Protein AF-A0A315US07-F1 (afdb_monomer_lite)

pLDDT: mean 72.71, std 19.82, range [32.56, 92.25]

Radius of gyration: 13.96 Å; chains: 1; bounding box: 46×24×30 Å

Sequence (91 aa):
MVTSRKWFAHTKAVDETSLCALSVNHGTSYLAYPGSATIGEITVYDANNLVRIGVGVSTVTLIQAHDSPLAALTFNASGTKLASASEKARA

Foldseek 3Di:
DDDDDDDPPPCPPPDLAPAWEFAPDPVQTKIWHQPDQFFRKIWIFRPNPPPPPDDDGPTPDIDRDGRGHWDHWYADNNNPDIDTDHPDDDD

Structure (mmCIF, N/CA/C/O backbone):
data_AF-A0A315US07-F1
#
_entry.id   AF-A0A315US07-F1
#
loop_
_atom_site.group_PDB
_atom_site.id
_atom_site.type_symbol
_atom_site.label_atom_id
_atom_site.label_alt_id
_atom_site.label_comp_id
_atom_site.label_asym_id
_atom_site.label_entity_id
_atom_site.label_seq_id
_atom_site.pdbx_PDB_ins_code
_atom_site.Cartn_x
_atom_site.Cartn_y
_atom_site.Cartn_z
_atom_site.occupancy
_atom_site.B_iso_or_equiv
_atom_site.auth_seq_id
_atom_site.auth_comp_id
_atom_site.auth_asym_id
_atom_site.auth_atom_id
_atom_site.pdbx_PDB_model_num
ATOM 1 N N . MET A 1 1 ? -24.427 -7.285 -11.663 1.00 33.28 1 MET A N 1
ATOM 2 C CA . MET A 1 1 ? -23.595 -8.454 -12.024 1.00 33.28 1 MET A CA 1
ATOM 3 C C . MET A 1 1 ? -22.133 -8.073 -11.814 1.00 33.28 1 MET A C 1
ATOM 5 O O . MET A 1 1 ? -21.527 -7.494 -12.702 1.00 33.28 1 MET A O 1
ATOM 9 N N . VAL A 1 2 ? -21.595 -8.268 -10.607 1.00 33.31 2 VAL A N 1
ATOM 10 C CA . VAL A 1 2 ? -20.191 -7.936 -10.303 1.00 33.31 2 VAL A CA 1
ATOM 11 C C . VAL A 1 2 ? -19.370 -9.195 -10.538 1.00 33.31 2 VAL A C 1
ATOM 13 O O . VAL A 1 2 ? -19.563 -10.197 -9.857 1.00 33.31 2 VAL A O 1
ATOM 16 N N . THR A 1 3 ? -18.502 -9.173 -11.548 1.00 37.44 3 THR A N 1
ATOM 17 C CA . THR A 1 3 ? -17.628 -10.311 -11.850 1.00 37.44 3 THR A CA 1
ATOM 18 C C . THR A 1 3 ? -16.526 -10.338 -10.797 1.00 37.44 3 THR A C 1
ATOM 20 O O . THR A 1 3 ? -15.645 -9.475 -10.793 1.00 37.44 3 THR A O 1
ATOM 23 N N . SER A 1 4 ? -16.573 -11.310 -9.894 1.00 38.47 4 SER A N 1
ATOM 24 C CA . SER A 1 4 ? -15.490 -11.597 -8.963 1.00 38.47 4 SER A CA 1
ATOM 25 C C . SER A 1 4 ? -14.240 -11.994 -9.753 1.00 38.47 4 SER A C 1
ATOM 27 O O . SER A 1 4 ? -14.188 -13.074 -10.334 1.00 38.47 4 SER A O 1
ATOM 29 N N . ARG A 1 5 ? -13.214 -11.139 -9.774 1.00 37.62 5 ARG A N 1
ATOM 30 C CA . ARG A 1 5 ? -11.851 -11.566 -10.118 1.00 37.62 5 ARG A CA 1
ATOM 31 C C . ARG A 1 5 ? -11.053 -11.613 -8.830 1.00 37.62 5 ARG A C 1
ATOM 33 O O . ARG A 1 5 ? -10.669 -10.587 -8.279 1.00 37.62 5 ARG A O 1
ATOM 40 N N . LYS A 1 6 ? -10.891 -12.835 -8.331 1.00 34.44 6 LYS A N 1
ATOM 41 C CA . LYS A 1 6 ? -10.058 -13.185 -7.186 1.00 34.44 6 LYS A CA 1
ATOM 42 C C . LYS A 1 6 ? -8.601 -12.965 -7.597 1.00 34.44 6 LYS A C 1
ATOM 44 O O . LYS A 1 6 ? -8.001 -13.830 -8.226 1.00 34.44 6 LYS A O 1
ATOM 49 N N . TRP A 1 7 ? -8.059 -11.787 -7.312 1.00 32.56 7 TRP A N 1
ATOM 50 C CA . TRP A 1 7 ? -6.625 -11.552 -7.428 1.00 32.56 7 TRP A CA 1
ATOM 51 C C . TRP A 1 7 ? -5.967 -12.090 -6.161 1.00 32.56 7 TRP A C 1
ATOM 53 O O . TRP A 1 7 ? -6.282 -11.651 -5.057 1.00 32.56 7 TRP A O 1
ATOM 63 N N . PHE A 1 8 ? -5.089 -13.080 -6.316 1.00 34.12 8 PHE A N 1
ATOM 64 C CA . PHE A 1 8 ? -4.213 -13.541 -5.247 1.00 34.12 8 PHE A CA 1
ATOM 65 C C . PHE A 1 8 ? -3.143 -12.470 -5.009 1.00 34.12 8 PHE A C 1
ATOM 67 O O . PHE A 1 8 ? -2.035 -12.567 -5.525 1.00 34.12 8 PHE A O 1
ATOM 74 N N . ALA A 1 9 ? -3.468 -11.429 -4.245 1.00 40.34 9 ALA A N 1
ATOM 75 C CA . ALA A 1 9 ? -2.428 -10.715 -3.525 1.00 40.34 9 ALA A CA 1
ATOM 76 C C . ALA A 1 9 ? -1.963 -11.673 -2.422 1.00 40.34 9 ALA A C 1
ATOM 78 O O . ALA A 1 9 ? -2.739 -12.024 -1.533 1.00 40.34 9 ALA A O 1
ATOM 79 N N . HIS A 1 10 ? -0.731 -12.176 -2.507 1.00 37.91 10 HIS A N 1
ATOM 80 C CA . HIS A 1 10 ? -0.112 -12.882 -1.388 1.00 37.91 10 HIS A CA 1
ATOM 81 C C . HIS A 1 10 ? 0.214 -11.848 -0.305 1.00 37.91 10 HIS A C 1
ATOM 83 O O . HIS A 1 10 ? 1.364 -11.486 -0.109 1.00 37.91 10 HIS A O 1
ATOM 89 N N . THR A 1 11 ? -0.798 -11.329 0.385 1.00 45.66 11 THR A N 1
ATOM 90 C CA . THR A 1 11 ? -0.607 -10.656 1.669 1.00 45.66 11 THR A CA 1
ATOM 91 C C . THR A 1 11 ? -0.947 -11.693 2.722 1.00 45.66 11 THR A C 1
ATOM 93 O O . THR A 1 11 ? -2.046 -11.724 3.278 1.00 45.66 11 THR A O 1
ATOM 96 N N . LYS A 1 12 ? -0.028 -12.638 2.937 1.00 38.75 12 LYS A N 1
ATOM 97 C CA . LYS A 1 12 ? -0.078 -13.419 4.168 1.00 38.75 12 LYS A CA 1
ATOM 98 C C . LYS A 1 12 ? 0.126 -12.382 5.269 1.00 38.75 12 LYS A C 1
ATOM 100 O O . LYS A 1 12 ? 1.188 -11.776 5.305 1.00 38.75 12 LYS A O 1
ATOM 105 N N . ALA A 1 13 ? -0.904 -12.111 6.067 1.00 42.81 13 ALA A N 1
ATOM 106 C CA . ALA A 1 13 ? -0.782 -11.240 7.227 1.00 42.81 13 ALA A CA 1
ATOM 107 C C . ALA A 1 13 ? 0.320 -11.826 8.120 1.00 42.81 13 ALA A C 1
ATOM 109 O O . ALA A 1 13 ? 0.122 -12.856 8.766 1.00 42.81 13 ALA A O 1
ATOM 110 N N . VAL A 1 14 ? 1.514 -11.248 8.053 1.00 41.50 14 VAL A N 1
ATOM 111 C CA . VAL A 1 14 ? 2.640 -11.598 8.911 1.00 41.50 14 VAL A CA 1
ATOM 112 C C . VAL A 1 14 ? 2.870 -10.368 9.768 1.00 41.50 14 VAL A C 1
ATOM 114 O O . VAL A 1 14 ? 3.663 -9.504 9.435 1.00 41.50 14 VAL A O 1
ATOM 117 N N . ASP A 1 15 ? 2.090 -10.287 10.840 1.00 40.03 15 ASP A N 1
ATOM 118 C CA . ASP A 1 15 ? 2.135 -9.217 11.835 1.00 40.03 15 ASP A CA 1
ATOM 119 C C . ASP A 1 15 ? 1.665 -7.827 11.338 1.00 40.03 15 ASP A C 1
ATOM 121 O O . ASP A 1 15 ? 1.646 -7.528 10.142 1.00 40.03 15 ASP A O 1
ATOM 125 N N . GLU A 1 16 ? 1.189 -7.014 12.284 1.00 47.22 16 GLU A N 1
ATOM 126 C CA . GLU A 1 16 ? 0.650 -5.654 12.117 1.00 47.22 16 GLU A CA 1
ATOM 127 C C . GLU A 1 16 ? 1.627 -4.677 11.416 1.00 47.22 16 GLU A C 1
ATOM 129 O O . GLU A 1 16 ? 1.260 -3.550 11.092 1.00 47.22 16 GLU A O 1
ATOM 134 N N . THR A 1 17 ? 2.859 -5.105 11.121 1.00 51.44 17 THR A N 1
ATOM 135 C CA . THR A 1 17 ? 3.939 -4.289 10.557 1.00 51.44 17 THR A CA 1
ATOM 136 C C . THR A 1 17 ? 4.444 -4.706 9.167 1.00 51.44 17 THR A C 1
ATOM 138 O O . THR A 1 17 ? 5.380 -4.087 8.676 1.00 51.44 17 THR A O 1
ATOM 141 N N . SER A 1 18 ? 3.851 -5.681 8.457 1.00 62.72 18 SER A N 1
ATOM 142 C CA . SER A 1 18 ? 4.364 -6.106 7.126 1.00 62.72 18 SER A CA 1
ATOM 143 C C . SER A 1 18 ? 3.504 -5.734 5.911 1.00 62.72 18 SER A C 1
ATOM 145 O O . SER A 1 18 ? 3.587 -6.367 4.854 1.00 62.72 18 SER A O 1
ATOM 147 N N . LEU A 1 19 ? 2.684 -4.686 6.004 1.00 72.81 19 LEU A N 1
ATOM 148 C CA . LEU A 1 19 ? 1.942 -4.191 4.843 1.00 72.81 19 LEU A CA 1
ATOM 149 C C . LEU A 1 19 ? 2.893 -3.516 3.849 1.00 72.81 19 LEU A C 1
ATOM 151 O O . LEU A 1 19 ? 3.280 -2.371 4.022 1.00 72.81 19 LEU A O 1
ATOM 155 N N . CYS A 1 20 ? 3.244 -4.201 2.766 1.00 80.94 20 CYS A N 1
ATOM 156 C CA . CYS A 1 20 ? 3.929 -3.592 1.633 1.00 80.94 20 CYS A CA 1
ATOM 157 C C . CYS A 1 20 ? 3.267 -4.008 0.319 1.00 80.94 20 CYS A C 1
ATOM 159 O O . CYS A 1 20 ? 2.739 -5.112 0.178 1.00 80.94 20 CYS A O 1
ATOM 161 N N . ALA A 1 21 ? 3.289 -3.109 -0.660 1.00 87.06 21 ALA A N 1
ATOM 162 C CA . ALA A 1 21 ? 2.835 -3.392 -2.011 1.00 87.06 21 ALA A CA 1
ATOM 163 C C . ALA A 1 21 ? 3.934 -3.011 -2.998 1.00 87.06 21 ALA A C 1
ATOM 165 O O . ALA A 1 21 ? 4.376 -1.866 -3.030 1.00 87.06 21 ALA A O 1
ATOM 166 N N . LEU A 1 22 ? 4.350 -3.969 -3.820 1.00 85.81 22 LEU A N 1
ATOM 167 C CA . LEU A 1 22 ? 5.286 -3.752 -4.916 1.00 85.81 22 LEU A CA 1
ATOM 168 C C . LEU A 1 22 ? 4.529 -3.886 -6.239 1.00 85.81 22 LEU A C 1
ATOM 170 O O . LEU A 1 22 ? 3.813 -4.867 -6.452 1.00 85.81 22 LEU A O 1
ATOM 174 N N . SER A 1 23 ? 4.677 -2.909 -7.130 1.00 84.38 23 SER A N 1
ATOM 175 C CA . SER A 1 23 ? 4.205 -3.044 -8.509 1.00 84.38 23 SER A CA 1
ATOM 176 C C . SER A 1 23 ? 4.997 -4.140 -9.225 1.00 84.38 23 SER A C 1
ATOM 178 O O . SER A 1 23 ? 6.224 -4.147 -9.206 1.00 84.38 23 SER A O 1
ATOM 180 N N . VAL A 1 24 ? 4.296 -5.053 -9.896 1.00 80.38 24 VAL A N 1
ATOM 181 C CA . VAL A 1 24 ? 4.918 -6.144 -10.668 1.00 80.38 24 VAL A CA 1
ATOM 182 C C . VAL A 1 24 ? 5.420 -5.697 -12.045 1.00 80.38 24 VAL A C 1
ATOM 184 O O . VAL A 1 24 ? 6.034 -6.481 -12.764 1.00 80.38 24 VAL A O 1
ATOM 187 N N . ASN A 1 25 ? 5.144 -4.453 -12.443 1.00 81.75 25 ASN A N 1
ATOM 188 C CA . ASN A 1 25 ? 5.571 -3.918 -13.728 1.00 81.75 25 ASN A CA 1
ATOM 189 C C . ASN A 1 25 ? 6.955 -3.269 -13.613 1.00 81.75 25 ASN A C 1
ATOM 191 O O . ASN A 1 25 ? 7.112 -2.241 -12.962 1.00 81.75 25 ASN A O 1
ATOM 195 N N . HIS A 1 26 ? 7.943 -3.825 -14.314 1.00 74.94 26 HIS A N 1
ATOM 196 C CA . HIS A 1 26 ? 9.321 -3.326 -14.319 1.00 74.94 26 HIS A CA 1
ATOM 197 C C . HIS A 1 26 ? 9.460 -1.886 -14.847 1.00 74.94 26 HIS A C 1
ATOM 199 O O . HIS A 1 26 ? 10.321 -1.141 -14.384 1.00 74.94 26 HIS A O 1
ATOM 205 N N . GLY A 1 27 ? 8.607 -1.465 -15.789 1.00 79.50 27 GLY A N 1
ATOM 206 C CA . GLY A 1 27 ? 8.633 -0.096 -16.323 1.00 79.50 27 GLY A CA 1
ATOM 207 C C . GLY A 1 27 ? 8.056 0.948 -15.362 1.00 79.50 27 GLY A C 1
ATOM 208 O O . GLY A 1 27 ? 8.389 2.125 -15.454 1.00 79.50 27 GLY A O 1
ATOM 209 N N . THR A 1 28 ? 7.213 0.515 -14.426 1.00 78.44 28 THR A N 1
ATOM 210 C CA . THR A 1 28 ? 6.522 1.341 -13.424 1.00 78.44 28 THR A CA 1
ATOM 211 C C . THR A 1 28 ? 6.610 0.642 -12.071 1.00 78.44 28 THR A C 1
ATOM 213 O O . THR A 1 28 ? 5.611 0.210 -11.484 1.00 78.44 28 THR A O 1
ATOM 216 N N . SER A 1 29 ? 7.849 0.471 -11.611 1.00 83.00 29 SER A N 1
ATOM 217 C CA . SER A 1 29 ? 8.154 -0.226 -10.369 1.00 83.00 29 SER A CA 1
ATOM 218 C C . SER A 1 29 ? 8.067 0.762 -9.210 1.00 83.00 29 SER A C 1
ATOM 220 O O . SER A 1 29 ? 8.876 1.681 -9.095 1.00 83.00 29 SER A O 1
ATOM 222 N N . TYR A 1 30 ? 7.073 0.571 -8.348 1.00 87.38 30 TYR A N 1
ATOM 223 C CA . TYR A 1 30 ? 6.846 1.382 -7.157 1.00 87.38 30 TYR A CA 1
ATOM 224 C C . TYR A 1 30 ? 6.681 0.482 -5.942 1.00 87.38 30 TYR A C 1
ATOM 226 O O . TYR A 1 30 ? 6.039 -0.567 -6.029 1.00 87.38 30 TYR 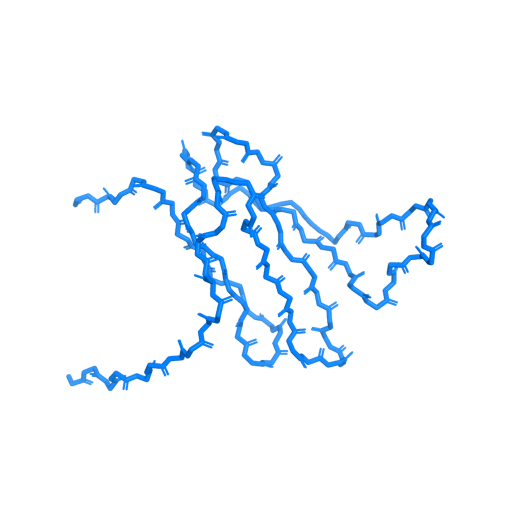A O 1
ATOM 234 N N . LEU A 1 31 ? 7.227 0.922 -4.813 1.00 87.44 31 LEU A N 1
ATOM 235 C CA . LEU A 1 31 ? 7.034 0.307 -3.505 1.00 87.44 31 LEU A CA 1
ATOM 236 C C . LEU A 1 31 ? 6.154 1.230 -2.667 1.00 87.44 31 LEU A C 1
ATOM 238 O O . LEU A 1 31 ? 6.486 2.398 -2.497 1.00 87.44 31 LEU A O 1
ATOM 242 N N . ALA A 1 32 ? 5.053 0.713 -2.136 1.00 89.12 32 ALA A N 1
ATOM 243 C CA . ALA A 1 32 ? 4.177 1.446 -1.237 1.00 89.12 32 ALA A CA 1
ATOM 244 C C . ALA A 1 32 ? 4.111 0.767 0.137 1.00 89.12 32 ALA A C 1
ATOM 246 O O . ALA A 1 32 ? 4.054 -0.463 0.223 1.00 89.12 32 ALA A O 1
ATOM 247 N N . TYR A 1 33 ? 4.132 1.574 1.196 1.00 88.19 33 TYR A N 1
ATOM 248 C CA . TYR A 1 33 ? 4.228 1.120 2.585 1.00 88.19 33 TYR A CA 1
ATOM 249 C C . TYR A 1 33 ? 3.500 2.094 3.535 1.00 88.19 33 TYR A C 1
ATOM 251 O O . TYR A 1 33 ? 3.461 3.287 3.224 1.00 88.19 33 TYR A O 1
ATOM 259 N N . PRO A 1 34 ? 2.926 1.644 4.669 1.00 89.44 34 PRO A N 1
ATOM 260 C CA . PRO A 1 34 ? 2.378 2.533 5.689 1.00 89.44 34 PRO A CA 1
ATOM 261 C C . PRO A 1 34 ? 3.410 3.554 6.183 1.00 89.44 34 PRO A C 1
ATOM 263 O O . PRO A 1 34 ? 4.467 3.190 6.691 1.00 89.44 34 PRO A O 1
ATOM 266 N N . GLY A 1 35 ? 3.104 4.842 6.049 1.00 85.62 35 GLY A N 1
ATOM 267 C CA . GLY A 1 35 ? 3.933 5.923 6.597 1.00 85.62 35 GLY A CA 1
ATOM 268 C C . GLY A 1 35 ? 3.694 6.165 8.092 1.00 85.62 35 GLY A C 1
ATOM 269 O O . GLY A 1 35 ? 4.563 6.680 8.791 1.00 85.62 35 GLY A O 1
ATOM 270 N N . SER A 1 36 ? 2.547 5.709 8.606 1.00 85.00 36 SER A N 1
ATOM 271 C CA . SER A 1 36 ? 2.143 5.861 10.002 1.00 85.00 36 SER A CA 1
ATOM 272 C C . SER A 1 36 ? 1.456 4.606 10.539 1.00 85.00 36 SER A C 1
ATOM 274 O O . SER A 1 36 ? 0.770 3.893 9.809 1.00 85.00 36 SER A O 1
ATOM 276 N N . ALA A 1 37 ? 1.622 4.366 11.842 1.00 84.69 37 ALA A N 1
ATOM 277 C CA . ALA A 1 37 ? 0.942 3.302 12.580 1.00 84.69 37 ALA A CA 1
ATOM 278 C C . ALA A 1 37 ? -0.424 3.733 13.147 1.00 84.69 37 ALA A C 1
ATOM 280 O O . ALA A 1 37 ? -1.161 2.900 13.660 1.00 84.69 37 ALA A O 1
ATOM 281 N N . THR A 1 38 ? -0.761 5.027 13.109 1.00 85.62 38 THR A N 1
ATOM 282 C CA . THR A 1 38 ? -1.982 5.570 13.739 1.00 85.62 38 THR A CA 1
ATOM 283 C C . THR A 1 38 ? -2.996 6.108 12.736 1.00 85.62 38 THR A C 1
ATOM 285 O O . THR A 1 38 ? -4.191 6.151 13.029 1.00 85.62 38 THR A O 1
ATOM 288 N N . ILE A 1 39 ? -2.535 6.486 11.546 1.00 86.81 39 ILE A N 1
ATOM 289 C CA . ILE A 1 39 ? -3.354 6.976 10.434 1.00 86.81 39 ILE A CA 1
ATOM 290 C C . ILE A 1 39 ? -2.983 6.216 9.161 1.00 86.81 39 ILE A C 1
ATOM 292 O O . ILE A 1 39 ? -1.885 5.676 9.049 1.00 86.81 39 ILE A O 1
ATOM 296 N N . GLY A 1 40 ? -3.886 6.18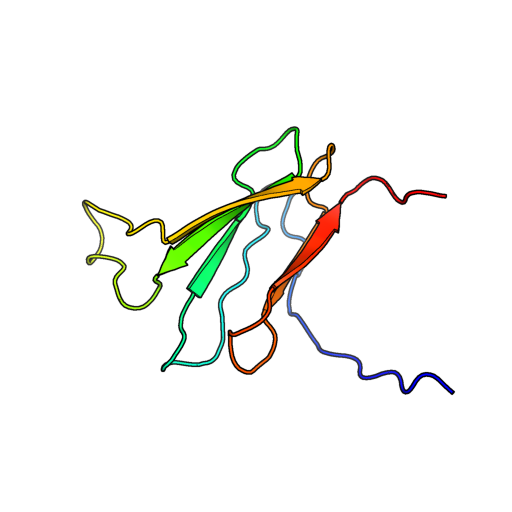2 8.186 1.00 87.50 40 GLY A N 1
ATOM 297 C CA . GLY A 1 40 ? -3.690 5.496 6.911 1.00 87.50 40 GLY A CA 1
ATOM 298 C C . GLY A 1 40 ? -2.858 6.330 5.950 1.00 87.50 40 GLY A C 1
ATOM 299 O O . GLY A 1 40 ? -3.306 6.631 4.843 1.00 87.50 40 GLY A O 1
ATOM 300 N N . GLU A 1 41 ? -1.670 6.730 6.392 1.00 91.00 41 GLU A N 1
ATOM 301 C CA . GLU A 1 41 ? -0.654 7.354 5.555 1.00 91.00 41 GLU A CA 1
ATOM 302 C C . GLU A 1 41 ? 0.065 6.278 4.741 1.00 91.00 41 GLU A C 1
ATOM 304 O O . GLU A 1 41 ? 0.404 5.213 5.257 1.00 91.00 41 GLU A O 1
ATOM 309 N N . ILE A 1 42 ? 0.321 6.557 3.467 1.00 90.50 42 ILE A N 1
ATOM 310 C CA . ILE A 1 42 ? 1.041 5.658 2.568 1.00 90.50 42 ILE A CA 1
ATOM 311 C C . ILE A 1 42 ? 2.217 6.408 1.956 1.00 90.50 42 ILE A C 1
ATOM 313 O O . ILE A 1 42 ? 2.027 7.404 1.257 1.00 90.50 42 ILE A O 1
ATOM 317 N N . THR A 1 43 ? 3.421 5.885 2.151 1.00 90.19 43 THR A N 1
ATOM 318 C CA . THR A 1 43 ? 4.624 6.351 1.465 1.00 90.19 43 THR A CA 1
ATOM 319 C C . THR A 1 43 ? 4.832 5.547 0.198 1.00 90.19 43 THR A C 1
ATOM 321 O O . THR A 1 43 ? 4.802 4.316 0.233 1.00 90.19 43 THR A O 1
ATOM 324 N N . VAL A 1 44 ? 5.052 6.235 -0.921 1.00 88.31 44 VAL A N 1
ATOM 325 C CA . VAL A 1 44 ? 5.354 5.614 -2.214 1.00 88.31 44 VAL A CA 1
ATOM 326 C C . VAL A 1 44 ? 6.781 5.957 -2.614 1.00 88.31 44 VAL A C 1
ATOM 328 O O . VAL A 1 44 ? 7.159 7.128 -2.664 1.00 88.31 44 VAL A O 1
ATOM 331 N N . TYR A 1 45 ? 7.555 4.933 -2.943 1.00 87.31 45 TYR A N 1
ATOM 332 C CA . TYR A 1 45 ? 8.937 5.024 -3.389 1.00 87.31 45 TYR A CA 1
ATOM 333 C C . TYR A 1 45 ? 9.074 4.548 -4.829 1.00 87.31 45 TYR A C 1
ATOM 335 O O . TYR A 1 45 ? 8.392 3.611 -5.255 1.00 87.31 45 TYR A O 1
ATOM 343 N N . ASP A 1 46 ? 9.996 5.164 -5.563 1.00 85.81 46 ASP A N 1
ATOM 344 C CA . ASP A 1 46 ? 10.420 4.671 -6.867 1.00 85.81 46 ASP A CA 1
ATOM 345 C C . ASP A 1 46 ? 11.330 3.459 -6.663 1.00 85.81 46 ASP A C 1
ATOM 347 O O . ASP A 1 46 ? 12.462 3.594 -6.193 1.00 85.81 46 ASP A O 1
ATOM 351 N N . ALA A 1 47 ? 10.822 2.272 -7.001 1.00 80.62 47 ALA A N 1
ATOM 352 C CA . ALA A 1 47 ? 11.540 1.023 -6.795 1.00 80.62 47 ALA A CA 1
ATOM 353 C C . ALA A 1 47 ? 12.695 0.828 -7.801 1.00 80.62 47 ALA A C 1
ATOM 355 O O . ALA A 1 47 ? 13.621 0.065 -7.528 1.00 80.62 47 ALA A O 1
ATOM 356 N N . ASN A 1 48 ? 12.671 1.531 -8.940 1.00 79.81 48 ASN A N 1
ATOM 357 C CA . ASN A 1 48 ? 13.744 1.505 -9.939 1.00 79.81 48 ASN A CA 1
ATOM 358 C C . ASN A 1 48 ? 14.934 2.377 -9.525 1.00 79.81 48 ASN A C 1
ATOM 360 O O . ASN A 1 48 ? 16.071 2.089 -9.894 1.00 79.81 48 ASN A O 1
ATOM 364 N N . ASN A 1 49 ? 14.671 3.413 -8.730 1.00 74.94 49 ASN A N 1
ATOM 365 C CA . ASN A 1 49 ? 15.668 4.363 -8.245 1.00 74.94 49 ASN A CA 1
ATOM 366 C C . ASN A 1 49 ? 16.004 4.171 -6.757 1.00 74.94 49 ASN A C 1
ATOM 368 O O . ASN A 1 49 ? 16.531 5.080 -6.113 1.00 74.94 49 ASN A O 1
ATOM 372 N N . LEU A 1 50 ? 15.737 2.983 -6.199 1.00 66.62 50 LEU A N 1
ATOM 373 C CA . LEU A 1 50 ? 16.243 2.602 -4.880 1.00 66.62 50 LEU A CA 1
ATOM 374 C C . LEU A 1 50 ? 17.762 2.460 -4.986 1.00 66.62 50 LEU A C 1
ATOM 376 O O . LEU A 1 50 ? 18.274 1.436 -5.442 1.00 66.62 50 LEU A O 1
ATOM 380 N N . VAL A 1 51 ? 18.497 3.505 -4.602 1.00 54.62 51 VAL A N 1
ATOM 381 C CA . VAL A 1 51 ? 19.961 3.466 -4.559 1.00 54.62 51 VAL A CA 1
ATOM 382 C C . VAL A 1 51 ? 20.389 2.255 -3.728 1.00 54.62 51 VAL A C 1
ATOM 384 O O . VAL A 1 51 ? 19.946 2.074 -2.591 1.00 54.62 51 VAL A O 1
ATOM 387 N N . ARG A 1 52 ? 21.221 1.399 -4.339 1.00 50.41 52 ARG A N 1
ATOM 388 C CA . ARG A 1 52 ? 21.786 0.172 -3.760 1.00 50.41 52 ARG A CA 1
ATOM 389 C C . ARG A 1 52 ? 22.164 0.385 -2.292 1.00 50.41 52 ARG A C 1
ATOM 391 O O . ARG A 1 52 ? 23.156 1.044 -2.020 1.00 50.41 52 ARG A O 1
ATOM 398 N N . ILE A 1 53 ? 21.389 -0.224 -1.390 1.00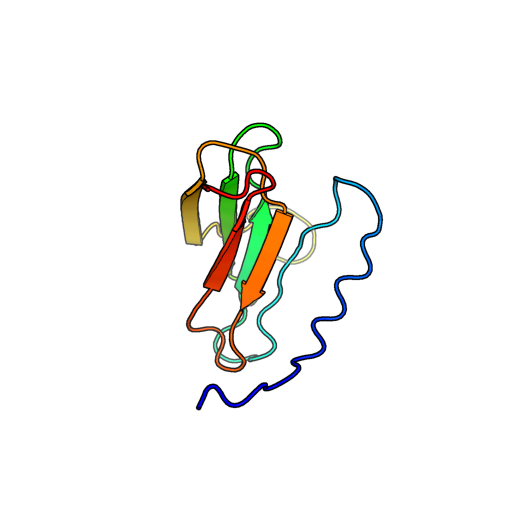 47.53 53 ILE A N 1
ATOM 399 C CA . ILE A 1 53 ? 21.698 -0.492 0.025 1.00 47.53 53 ILE A CA 1
ATOM 400 C C . ILE A 1 53 ? 22.523 0.627 0.693 1.00 47.53 53 ILE A C 1
ATOM 402 O O . ILE A 1 53 ? 23.639 0.404 1.153 1.00 47.53 53 ILE A O 1
ATOM 406 N N . GLY A 1 54 ? 21.994 1.849 0.722 1.00 49.31 54 GLY A N 1
ATOM 407 C CA . GLY A 1 54 ? 22.618 2.941 1.463 1.00 49.31 54 GLY A CA 1
ATOM 408 C C . GLY A 1 54 ? 22.465 4.286 0.774 1.00 49.31 54 GLY A C 1
ATOM 409 O O . GLY A 1 54 ? 23.152 4.573 -0.196 1.00 49.31 54 GLY A O 1
ATOM 410 N N . VAL A 1 55 ? 21.646 5.141 1.383 1.00 44.62 55 VAL A N 1
ATOM 411 C CA . VAL A 1 55 ? 21.518 6.580 1.111 1.00 44.62 55 VAL A CA 1
ATOM 412 C C . VAL A 1 55 ? 20.638 6.939 -0.098 1.00 44.62 55 VAL A C 1
ATOM 414 O O . VAL A 1 55 ? 21.045 6.871 -1.251 1.00 44.62 55 VAL A O 1
ATOM 417 N N . GLY A 1 56 ? 19.425 7.411 0.219 1.00 53.44 56 GLY A N 1
ATOM 418 C CA . GLY A 1 56 ? 18.534 8.123 -0.700 1.00 53.44 56 GLY A CA 1
ATOM 419 C C . GLY A 1 56 ? 17.434 7.263 -1.314 1.00 53.44 56 GLY A C 1
ATOM 420 O O . GLY A 1 56 ? 17.445 7.006 -2.513 1.00 53.44 56 GLY A O 1
ATOM 421 N N . VAL A 1 57 ? 16.453 6.841 -0.513 1.00 55.69 57 VAL A N 1
ATOM 422 C CA . VAL A 1 57 ? 15.197 6.321 -1.067 1.00 55.69 57 VAL A CA 1
ATOM 423 C C . VAL A 1 57 ? 14.467 7.501 -1.715 1.00 55.69 57 VAL A C 1
ATOM 425 O O . VAL A 1 57 ? 14.135 8.464 -1.023 1.00 55.69 57 VAL A O 1
ATOM 428 N N . SER A 1 58 ? 14.262 7.475 -3.036 1.00 69.62 58 SER A N 1
ATOM 429 C CA . SER A 1 58 ? 13.523 8.535 -3.730 1.00 69.62 58 SER A CA 1
ATOM 430 C C . SER A 1 58 ? 12.033 8.385 -3.423 1.00 69.62 58 SER A C 1
ATOM 432 O O . SER A 1 58 ? 11.308 7.626 -4.072 1.00 69.62 58 SER A O 1
ATOM 434 N N . THR A 1 59 ? 11.591 9.047 -2.353 1.00 76.12 59 THR A N 1
ATOM 435 C CA . THR A 1 59 ? 10.171 9.191 -2.033 1.00 76.12 59 THR A CA 1
ATOM 436 C C . THR A 1 59 ? 9.495 9.923 -3.179 1.00 76.12 59 THR A C 1
ATOM 438 O O . THR A 1 59 ? 9.800 11.082 -3.451 1.00 76.12 59 THR A O 1
ATOM 441 N N . VAL A 1 60 ? 8.562 9.243 -3.835 1.00 83.88 60 VAL A N 1
ATOM 442 C CA . VAL A 1 60 ? 7.731 9.830 -4.886 1.00 83.88 60 VAL A CA 1
ATOM 443 C C . VAL A 1 60 ? 6.674 10.715 -4.244 1.00 83.88 60 VAL A C 1
ATOM 445 O O . VAL A 1 60 ? 6.479 11.853 -4.663 1.00 83.88 60 VAL A O 1
ATOM 448 N N . THR A 1 61 ? 5.972 10.199 -3.230 1.00 86.44 61 THR A N 1
ATOM 449 C CA . THR A 1 61 ? 4.901 10.939 -2.557 1.00 86.44 61 THR A CA 1
ATOM 450 C C . THR A 1 61 ? 4.495 10.310 -1.220 1.00 86.44 61 THR A C 1
ATOM 452 O O . THR A 1 61 ? 4.830 9.158 -0.931 1.00 86.44 61 THR A O 1
ATOM 455 N N . LEU A 1 62 ? 3.740 11.079 -0.434 1.00 88.62 62 LEU A N 1
ATOM 456 C CA . LEU A 1 62 ? 3.042 10.670 0.783 1.00 88.62 62 LEU A CA 1
ATOM 457 C C . LEU A 1 62 ? 1.540 10.894 0.573 1.00 88.62 62 LEU A C 1
ATOM 459 O O . LEU A 1 62 ? 1.119 11.988 0.197 1.00 88.62 62 LEU A O 1
ATOM 463 N N . ILE A 1 63 ? 0.728 9.868 0.817 1.00 90.44 63 ILE A N 1
ATOM 464 C CA . ILE A 1 63 ? -0.722 9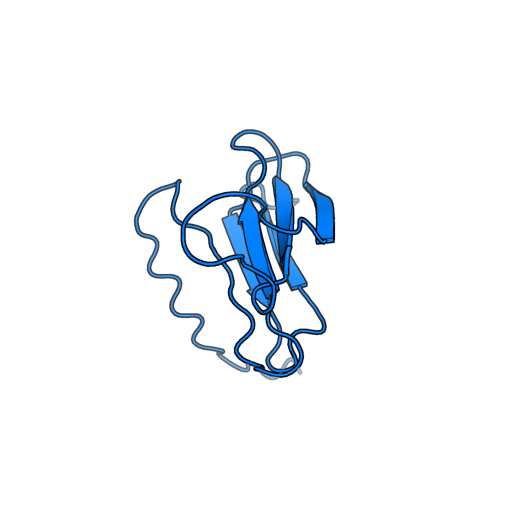.885 0.596 1.00 90.44 63 ILE A CA 1
ATOM 465 C C . ILE A 1 63 ? -1.427 9.737 1.944 1.00 90.44 63 ILE A C 1
ATOM 467 O O . ILE A 1 63 ? -1.344 8.682 2.567 1.00 90.44 63 ILE A O 1
ATOM 471 N N . GLN A 1 64 ? -2.175 10.759 2.359 1.00 92.25 64 GLN A N 1
ATOM 472 C CA . GLN A 1 64 ? -3.084 10.681 3.509 1.00 92.25 64 GLN A CA 1
ATOM 473 C C . GLN A 1 64 ? -4.396 10.018 3.071 1.00 92.25 64 GLN A C 1
ATOM 475 O O . GLN A 1 64 ? -5.308 10.699 2.607 1.00 92.25 64 GLN A O 1
ATOM 480 N N . ALA A 1 65 ? -4.474 8.686 3.127 1.00 87.19 65 ALA A N 1
ATOM 481 C CA . ALA A 1 65 ? -5.618 7.956 2.580 1.00 87.19 65 ALA A CA 1
ATOM 482 C C . ALA A 1 65 ? -6.750 7.749 3.597 1.00 87.19 65 ALA A C 1
ATOM 484 O O . ALA A 1 65 ? -7.914 7.734 3.198 1.00 87.19 65 ALA A O 1
ATOM 485 N N . HIS A 1 66 ? -6.430 7.587 4.888 1.00 89.44 66 HIS A N 1
ATOM 486 C CA . HIS A 1 66 ? -7.422 7.278 5.926 1.00 89.44 66 HIS A CA 1
ATOM 487 C C . HIS A 1 66 ? -7.082 7.912 7.283 1.00 89.44 66 HIS A C 1
ATOM 489 O O . HIS A 1 66 ? -5.914 8.052 7.629 1.00 89.44 66 HIS A O 1
ATOM 495 N N . ASP A 1 67 ? -8.103 8.179 8.103 1.00 90.19 67 ASP A N 1
ATOM 496 C CA . ASP A 1 67 ? -7.964 8.703 9.481 1.00 90.19 67 ASP A CA 1
ATOM 497 C C . ASP A 1 67 ? -7.691 7.604 10.535 1.00 90.19 67 ASP A C 1
ATOM 499 O O . ASP A 1 67 ? -7.783 7.830 11.742 1.00 90.19 67 ASP A O 1
ATOM 503 N N . SER A 1 68 ? -7.436 6.374 10.092 1.00 85.62 68 SER A N 1
ATOM 504 C CA . SER A 1 68 ? -7.135 5.210 10.933 1.00 85.62 68 SER A CA 1
ATOM 505 C C . SER A 1 68 ? -6.114 4.314 10.234 1.00 85.62 68 SER A C 1
ATOM 507 O O . SER A 1 68 ? -5.994 4.431 9.011 1.00 85.62 68 SER A O 1
ATOM 509 N N . PRO A 1 69 ? -5.431 3.403 10.950 1.00 88.81 69 PRO A N 1
ATOM 510 C CA . PRO A 1 69 ? -4.358 2.596 10.379 1.00 88.81 69 PRO A CA 1
ATOM 511 C C . PRO A 1 69 ? -4.792 1.814 9.138 1.00 88.81 69 PRO A C 1
ATOM 513 O O . PRO A 1 69 ? -5.973 1.490 8.942 1.00 88.81 69 PRO A O 1
ATOM 516 N N . LEU A 1 70 ? -3.820 1.564 8.266 1.00 86.69 70 LEU A N 1
ATOM 517 C CA . LEU A 1 70 ? -4.034 0.869 7.009 1.00 86.69 70 LEU A CA 1
ATOM 518 C C . LEU A 1 70 ? -4.184 -0.636 7.255 1.00 86.69 70 LEU A C 1
ATOM 520 O O . LEU A 1 70 ? -3.340 -1.233 7.902 1.00 86.69 70 LEU A O 1
ATOM 524 N N . ALA A 1 71 ? -5.215 -1.252 6.679 1.00 88.00 71 ALA A N 1
ATOM 525 C CA . ALA A 1 71 ? -5.450 -2.695 6.756 1.00 88.00 71 ALA A CA 1
ATOM 526 C C . ALA A 1 71 ? -5.027 -3.442 5.484 1.00 88.00 71 ALA A C 1
ATOM 528 O O . ALA A 1 71 ? -4.716 -4.630 5.532 1.00 88.00 71 ALA A O 1
ATOM 529 N N . ALA A 1 72 ? -5.055 -2.777 4.323 1.00 87.56 72 ALA A N 1
ATOM 530 C CA . ALA A 1 72 ? -4.684 -3.384 3.048 1.00 87.56 72 ALA A CA 1
ATOM 531 C C . ALA A 1 72 ? -4.162 -2.349 2.047 1.00 87.56 72 ALA A C 1
ATOM 533 O O . ALA A 1 72 ? -4.636 -1.211 2.002 1.00 87.56 72 ALA A O 1
ATOM 534 N N . LEU A 1 73 ? -3.232 -2.776 1.191 1.00 88.56 73 LEU A N 1
ATOM 535 C CA . LEU A 1 73 ? -2.652 -1.966 0.123 1.00 88.56 73 LEU A CA 1
ATOM 536 C C . LEU A 1 73 ? -2.284 -2.843 -1.073 1.00 88.56 73 LEU A C 1
ATOM 538 O O . LEU A 1 73 ? -1.692 -3.906 -0.898 1.00 88.56 73 LEU A O 1
ATOM 542 N N . THR A 1 74 ? -2.608 -2.417 -2.294 1.00 90.88 74 THR A N 1
ATOM 543 C CA . THR A 1 74 ? -2.207 -3.157 -3.498 1.00 90.88 74 THR A CA 1
ATOM 544 C C . THR A 1 74 ? -2.132 -2.276 -4.741 1.00 90.88 74 THR A C 1
ATOM 546 O O . THR A 1 74 ? -2.941 -1.363 -4.927 1.00 90.88 74 THR A O 1
ATOM 549 N N . PHE A 1 75 ? -1.178 -2.574 -5.621 1.00 88.12 75 PHE A N 1
ATOM 550 C CA . PHE A 1 75 ? -1.115 -1.988 -6.955 1.00 88.12 75 PHE A CA 1
ATOM 551 C C . PHE A 1 75 ? -1.936 -2.806 -7.951 1.00 88.12 75 PHE A C 1
ATOM 553 O O . PHE A 1 75 ? -2.057 -4.026 -7.845 1.00 88.12 75 PHE A O 1
ATOM 560 N N . ASN A 1 76 ? -2.461 -2.143 -8.981 1.00 86.44 76 ASN A N 1
ATOM 561 C CA . ASN A 1 76 ? -2.931 -2.858 -10.162 1.00 86.44 76 ASN A CA 1
ATOM 562 C C . ASN A 1 76 ? -1.746 -3.428 -10.971 1.00 86.44 76 ASN A C 1
ATOM 564 O O . ASN A 1 76 ? -0.606 -2.996 -10.820 1.00 86.44 76 ASN A O 1
ATOM 568 N N . ALA A 1 77 ? -2.018 -4.362 -11.889 1.00 84.19 77 ALA A N 1
ATOM 569 C CA . ALA A 1 77 ? -0.972 -5.043 -12.662 1.00 84.19 77 ALA A CA 1
ATOM 570 C C . ALA A 1 77 ? -0.072 -4.101 -13.489 1.00 84.19 77 ALA A C 1
ATOM 572 O O . ALA A 1 77 ? 1.088 -4.418 -13.725 1.00 84.19 77 ALA A O 1
ATOM 573 N N . SER A 1 78 ? -0.585 -2.944 -13.926 1.00 86.00 78 SER A N 1
ATOM 574 C CA . SER A 1 78 ? 0.202 -1.957 -14.674 1.00 86.00 78 SER A CA 1
ATOM 575 C C . SER A 1 78 ? 1.035 -1.023 -13.790 1.00 86.00 78 SER A C 1
ATOM 577 O O . SER A 1 78 ? 1.807 -0.242 -14.340 1.00 86.00 78 SER A O 1
ATOM 579 N N . GLY A 1 79 ? 0.878 -1.052 -12.462 1.00 83.62 79 GLY A N 1
ATOM 580 C CA . GLY A 1 79 ? 1.589 -0.163 -11.534 1.00 83.62 79 GLY A CA 1
ATOM 581 C C . GLY A 1 79 ? 1.116 1.293 -11.542 1.00 83.62 79 GLY A C 1
ATOM 582 O O . GLY A 1 79 ? 1.791 2.161 -11.004 1.00 83.62 79 GLY A O 1
ATOM 583 N N . THR A 1 80 ? -0.025 1.593 -12.168 1.00 87.56 80 THR A N 1
ATOM 584 C CA . THR A 1 80 ? -0.520 2.971 -12.370 1.00 87.56 80 THR A CA 1
ATOM 585 C C . THR A 1 80 ? -1.646 3.359 -11.414 1.00 87.56 80 THR A C 1
ATOM 587 O O . THR A 1 80 ? -2.133 4.487 -11.456 1.00 87.56 80 THR A O 1
ATOM 590 N N . LYS A 1 81 ? -2.152 2.412 -10.617 1.00 89.81 81 LYS A N 1
ATOM 591 C CA . LYS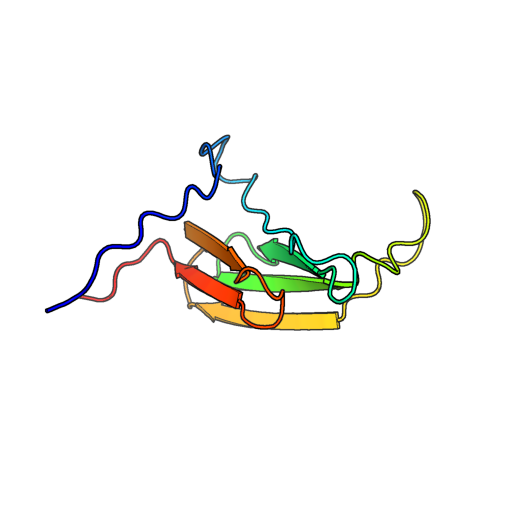 A 1 81 ? -3.204 2.638 -9.621 1.00 89.81 81 LYS A CA 1
ATOM 592 C C . LYS A 1 81 ? -2.855 1.908 -8.334 1.00 89.81 81 LYS A C 1
ATOM 594 O O . LYS A 1 81 ? -2.424 0.759 -8.385 1.00 89.81 81 LYS A O 1
ATOM 599 N N . LEU A 1 82 ? -3.122 2.566 -7.213 1.00 89.44 82 LEU A N 1
ATOM 600 C CA . LEU A 1 82 ? -2.942 2.051 -5.863 1.00 89.44 82 LEU A CA 1
ATOM 601 C C . LEU A 1 82 ? -4.305 2.033 -5.169 1.00 89.44 82 LEU A C 1
ATOM 603 O O . LEU A 1 82 ? -4.989 3.055 -5.133 1.00 89.44 82 LEU A O 1
ATOM 607 N N . ALA A 1 83 ? -4.715 0.872 -4.668 1.00 91.75 83 ALA A N 1
ATOM 608 C CA . ALA A 1 83 ? -5.925 0.706 -3.873 1.00 91.75 83 ALA A CA 1
ATOM 609 C C . ALA A 1 83 ? -5.540 0.468 -2.413 1.00 91.75 83 ALA A C 1
ATOM 611 O O . ALA A 1 83 ? -4.621 -0.304 -2.137 1.00 91.75 83 ALA A O 1
ATOM 612 N N . SER A 1 84 ? -6.246 1.118 -1.491 1.00 90.12 84 SER A N 1
ATOM 613 C CA . SER A 1 84 ? -5.972 1.060 -0.058 1.00 90.12 84 SER A CA 1
ATOM 614 C C . SER A 1 84 ? -7.270 0.936 0.745 1.00 90.12 84 SER A C 1
ATOM 616 O O . SER A 1 84 ? -8.325 1.396 0.303 1.00 90.12 84 SER A O 1
ATOM 618 N N . ALA A 1 85 ? -7.200 0.313 1.919 1.00 88.44 85 ALA A N 1
ATOM 619 C CA . ALA A 1 85 ? -8.309 0.208 2.866 1.00 88.44 85 ALA A CA 1
ATOM 620 C C . ALA A 1 85 ? 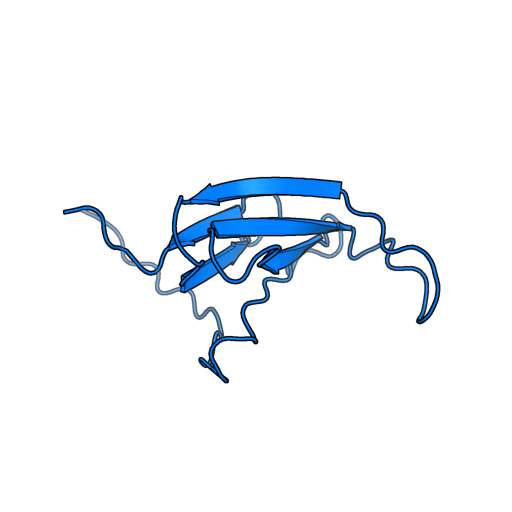-7.786 0.331 4.300 1.00 88.44 85 ALA A C 1
ATOM 622 O O . ALA A 1 85 ? -6.688 -0.144 4.587 1.00 88.44 85 ALA A O 1
ATOM 623 N N . SER A 1 86 ? -8.563 0.946 5.189 1.00 87.81 86 SER A N 1
ATOM 624 C CA . SER A 1 86 ? -8.230 1.067 6.609 1.00 87.81 86 SER A CA 1
ATOM 625 C C . SER A 1 86 ? -8.877 -0.021 7.463 1.00 87.81 86 SER A C 1
ATOM 627 O O . SER A 1 86 ? -9.791 -0.720 7.027 1.00 87.81 86 SER A O 1
ATOM 629 N N . GLU A 1 87 ? -8.411 -0.147 8.704 1.00 83.12 87 GLU A N 1
ATOM 630 C CA . GLU A 1 87 ? -8.953 -1.087 9.696 1.00 83.12 87 GLU A CA 1
ATOM 631 C C . GLU A 1 87 ? -10.383 -0.750 10.131 1.00 83.12 87 GLU A C 1
ATOM 633 O O . GLU A 1 87 ? -11.138 -1.625 10.556 1.00 83.12 87 GLU A O 1
ATOM 638 N N . LYS A 1 88 ? -10.789 0.519 10.008 1.00 78.62 88 LYS A N 1
ATOM 639 C CA . LYS A 1 88 ? -12.163 0.939 10.284 1.00 78.62 88 LYS A CA 1
ATOM 640 C C . LYS A 1 88 ? -13.000 0.843 9.016 1.00 78.62 88 LYS A C 1
ATOM 642 O O . LYS A 1 88 ? -12.918 1.699 8.138 1.00 78.62 88 LYS A O 1
ATOM 647 N N . ALA A 1 89 ? -13.894 -0.140 8.968 1.00 61.25 89 ALA A N 1
ATOM 648 C CA . ALA A 1 89 ? -14.986 -0.120 8.005 1.00 61.25 89 ALA A CA 1
ATOM 649 C C . ALA A 1 89 ? -15.922 1.056 8.344 1.00 61.25 89 ALA A C 1
ATOM 651 O O . ALA A 1 89 ? -16.478 1.108 9.443 1.00 61.25 89 ALA A O 1
ATOM 652 N N . ARG A 1 90 ? -16.092 2.021 7.430 1.00 58.75 90 ARG A N 1
ATOM 653 C CA . ARG A 1 90 ? -17.205 2.976 7.542 1.00 58.75 90 ARG A CA 1
ATOM 654 C C . ARG A 1 90 ? -18.500 2.207 7.257 1.00 58.75 90 ARG A C 1
ATOM 656 O O . ARG A 1 90 ? -18.588 1.548 6.223 1.00 58.75 90 ARG A O 1
ATOM 663 N N . ALA A 1 91 ? -19.424 2.245 8.217 1.00 44.91 91 ALA A N 1
ATOM 664 C CA . ALA A 1 91 ? -20.769 1.684 8.104 1.00 44.91 91 ALA A CA 1
ATOM 665 C C . ALA A 1 91 ? -21.623 2.460 7.092 1.00 44.91 91 ALA A C 1
ATOM 667 O O . ALA A 1 91 ? -21.379 3.681 6.939 1.00 44.91 91 ALA A O 1
#

Organism: Gambusia affinis (NCBI:txid33528)

InterPro domains:
  IPR036322 WD40-repeat-containing domain superfamily [SSF50978] (19-88)
  IPR048720 PROPPIN [PF21032] (15-89)
  IPR048720 PROPPIN [PTHR11227] (15-89)

Secondary structure (DSSP, 8-state):
--------------STT---EE-S-GGG-EEEEES-SSSEEEEEEESTT--TTSS---EEEEEEEESS-EEEEEE-TTSS-EEEEESS---